Protein AF-A0A0Q5JD51-F1 (afdb_monomer_lite)

Radius of gyration: 13.31 Å; chains: 1; bounding box: 32×22×44 Å

Sequence (79 aa):
MRVETWHTFHPLDEQRFHLALAAAFEVVDLPAEALEFETAMLALTRKHHGDVMLHHIDAIEAYAQLAENISFYLHNTRA

Structure (mmCIF, N/CA/C/O backbone):
data_AF-A0A0Q5JD51-F1
#
_entry.id   AF-A0A0Q5JD51-F1
#
loop_
_atom_site.group_PDB
_atom_site.id
_atom_site.type_symbol
_atom_site.label_atom_id
_atom_site.label_alt_id
_atom_site.label_comp_id
_atom_site.label_asym_id
_atom_site.label_entity_id
_atom_site.label_seq_id
_atom_site.pdbx_PDB_ins_code
_atom_site.Cartn_x
_atom_site.Cartn_y
_atom_site.Cartn_z
_atom_site.occupancy
_atom_site.B_iso_or_equiv
_atom_site.auth_seq_id
_atom_site.auth_comp_id
_atom_site.auth_asym_id
_atom_site.auth_atom_id
_atom_site.pdbx_PDB_model_num
ATOM 1 N N . MET A 1 1 ? -5.195 -1.954 -26.973 1.00 34.25 1 MET A N 1
ATOM 2 C CA . MET A 1 1 ? -3.880 -1.376 -26.632 1.00 34.25 1 MET A CA 1
ATOM 3 C C . MET A 1 1 ? -3.891 -1.128 -25.131 1.00 34.25 1 MET A C 1
ATOM 5 O O . MET A 1 1 ? -4.670 -0.305 -24.671 1.00 34.25 1 MET A O 1
ATOM 9 N N . ARG A 1 2 ? -3.201 -1.975 -24.360 1.00 40.41 2 ARG A N 1
ATOM 10 C CA . ARG A 1 2 ? -3.212 -1.959 -22.889 1.00 40.41 2 ARG A CA 1
ATOM 11 C C . ARG A 1 2 ? -2.106 -0.990 -22.473 1.00 40.41 2 ARG A C 1
ATOM 13 O O . ARG A 1 2 ? -0.955 -1.244 -22.802 1.00 40.41 2 ARG A O 1
ATOM 20 N N . VAL A 1 3 ? -2.467 0.152 -21.897 1.00 40.91 3 VAL A N 1
ATOM 21 C CA . VAL A 1 3 ? -1.494 1.192 -21.543 1.00 40.91 3 VAL A CA 1
ATOM 22 C C . VAL A 1 3 ? -0.765 0.750 -20.278 1.00 40.91 3 VAL A C 1
ATOM 24 O O . VAL A 1 3 ? -1.373 0.606 -19.218 1.00 40.91 3 VAL A O 1
ATOM 27 N N . GLU A 1 4 ? 0.520 0.458 -20.453 1.00 54.06 4 GLU A N 1
ATOM 28 C CA . GLU A 1 4 ? 1.518 0.274 -19.405 1.00 54.06 4 GLU A CA 1
ATOM 29 C C . GLU A 1 4 ? 1.766 1.603 -18.672 1.00 54.06 4 GLU A C 1
ATOM 31 O O . GLU A 1 4 ? 1.555 2.666 -19.252 1.00 54.06 4 GLU A O 1
ATOM 36 N N . THR A 1 5 ? 2.293 1.520 -17.444 1.00 42.75 5 THR A N 1
ATOM 37 C CA . THR A 1 5 ? 2.877 2.594 -16.602 1.00 42.75 5 THR A CA 1
ATOM 38 C C . THR A 1 5 ? 1.932 3.304 -15.611 1.00 42.75 5 THR A C 1
ATOM 40 O O . THR A 1 5 ? 0.908 3.879 -15.975 1.00 42.75 5 THR A O 1
ATOM 43 N N . TRP A 1 6 ? 2.274 3.204 -14.314 1.00 57.88 6 TRP A N 1
ATOM 44 C CA . TRP A 1 6 ? 1.498 3.676 -13.145 1.00 57.88 6 TRP A CA 1
ATOM 45 C C . TRP A 1 6 ? 2.118 4.878 -12.431 1.00 57.88 6 TRP A C 1
ATOM 47 O O . TRP A 1 6 ? 1.700 5.237 -11.336 1.00 57.88 6 TRP A O 1
ATOM 57 N N . HIS A 1 7 ? 3.084 5.537 -13.061 1.00 51.94 7 HIS A N 1
ATOM 58 C CA . HIS A 1 7 ? 3.429 6.889 -12.669 1.00 51.94 7 HIS A CA 1
ATOM 59 C C . HIS A 1 7 ? 3.892 7.666 -13.895 1.00 51.94 7 HIS A C 1
ATOM 61 O O . HIS A 1 7 ? 5.031 7.552 -14.343 1.00 51.94 7 HIS A O 1
ATOM 67 N N . THR A 1 8 ? 2.957 8.399 -14.494 1.00 54.00 8 THR A N 1
ATOM 68 C CA . THR A 1 8 ? 3.200 9.236 -15.684 1.00 54.00 8 THR A CA 1
ATOM 69 C C . THR A 1 8 ? 2.857 10.703 -15.434 1.00 54.00 8 THR A C 1
ATOM 71 O O . THR A 1 8 ? 2.703 11.461 -16.387 1.00 54.00 8 THR A O 1
ATOM 74 N N . PHE A 1 9 ? 2.727 11.114 -14.163 1.00 52.78 9 PHE A N 1
ATOM 75 C CA . PHE A 1 9 ? 2.074 12.372 -13.767 1.00 52.78 9 PHE A CA 1
ATOM 76 C C . PHE A 1 9 ? 0.619 12.449 -14.261 1.00 52.78 9 PHE A C 1
ATOM 78 O O . PHE A 1 9 ? 0.077 13.533 -14.485 1.00 52.78 9 PHE A O 1
ATOM 85 N N . HIS A 1 10 ? -0.028 11.292 -14.449 1.00 55.91 10 HIS A N 1
ATOM 86 C CA . HIS A 1 10 ? -1.392 11.241 -14.944 1.00 55.91 10 HIS A CA 1
ATOM 87 C C . HIS A 1 10 ? -2.360 11.389 -13.766 1.00 55.91 10 HIS A C 1
ATOM 89 O O . HIS A 1 10 ? -2.234 10.666 -12.779 1.00 55.91 10 HIS A O 1
ATOM 95 N N . PRO A 1 11 ? -3.407 12.222 -13.871 1.00 56.62 11 PRO A N 1
ATOM 96 C CA . PRO A 1 11 ? -4.389 12.432 -12.798 1.00 56.62 11 PRO A CA 1
ATOM 97 C C . PRO A 1 11 ? -5.206 11.182 -12.404 1.00 56.62 11 PRO A C 1
ATOM 99 O O . PRO A 1 11 ? -6.068 11.257 -11.542 1.00 56.62 11 PRO A O 1
ATOM 102 N N . LEU A 1 12 ? -4.957 10.026 -13.032 1.00 64.38 12 LEU A N 1
ATOM 103 C CA . LEU A 1 12 ? -5.600 8.747 -12.701 1.00 64.38 12 LEU A CA 1
ATOM 104 C C . LEU A 1 12 ? -4.662 7.798 -11.944 1.00 64.38 12 LEU A C 1
ATOM 106 O O . LEU A 1 12 ? -5.100 6.721 -11.535 1.00 64.38 12 LEU A O 1
ATOM 110 N N . ASP A 1 13 ? -3.394 8.172 -11.765 1.00 60.75 13 ASP A N 1
ATOM 111 C CA . ASP A 1 13 ? -2.428 7.385 -10.997 1.00 60.75 13 ASP A CA 1
ATOM 112 C C . ASP A 1 13 ? -2.871 7.309 -9.526 1.00 60.75 13 ASP A C 1
ATOM 114 O O . ASP A 1 13 ? -2.879 6.228 -8.948 1.00 60.75 13 ASP A O 1
ATOM 118 N N . GLU A 1 14 ? -3.400 8.407 -8.977 1.00 59.69 14 GLU A N 1
ATOM 119 C CA . GLU A 1 14 ? -3.981 8.471 -7.628 1.00 59.69 14 GLU A CA 1
ATOM 120 C C . GLU A 1 14 ? -5.171 7.506 -7.458 1.00 59.69 14 GLU A C 1
ATOM 122 O O . GLU A 1 14 ? -5.229 6.737 -6.501 1.00 59.69 14 GLU A O 1
ATOM 127 N N . GLN A 1 15 ? -6.087 7.446 -8.432 1.00 64.69 15 GLN A N 1
ATOM 128 C CA . GLN A 1 15 ? -7.230 6.524 -8.388 1.00 64.69 15 GLN A CA 1
ATOM 129 C C . GLN A 1 15 ? -6.795 5.053 -8.458 1.00 64.69 15 GLN A C 1
ATOM 131 O O . GLN A 1 15 ? -7.308 4.211 -7.718 1.00 64.69 15 GLN A O 1
ATOM 136 N N . ARG A 1 16 ? -5.859 4.725 -9.354 1.00 64.56 16 ARG A N 1
ATOM 137 C CA . ARG A 1 16 ? -5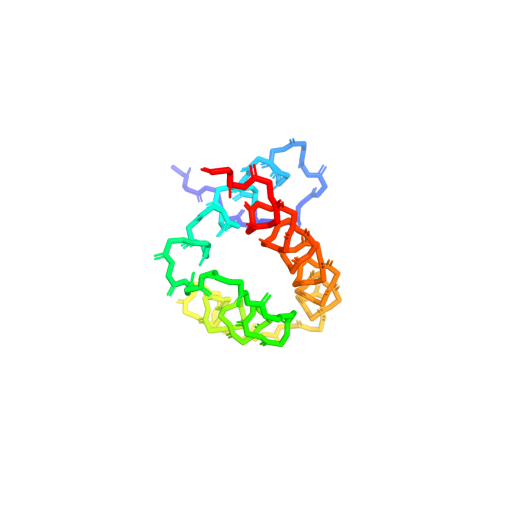.307 3.364 -9.467 1.00 64.56 16 ARG A CA 1
ATOM 138 C C . ARG A 1 16 ? -4.583 2.963 -8.187 1.00 64.56 16 ARG A C 1
ATOM 140 O O . ARG A 1 16 ? -4.680 1.812 -7.769 1.00 64.56 16 ARG A O 1
ATOM 147 N N . PHE A 1 17 ? -3.923 3.922 -7.549 1.00 63.47 17 PHE A N 1
ATOM 148 C CA . PHE A 1 17 ? -3.227 3.719 -6.294 1.00 63.47 17 PHE A CA 1
ATOM 149 C C . PHE A 1 17 ? -4.190 3.481 -5.122 1.00 63.47 17 PHE A C 1
ATOM 151 O O . PHE A 1 17 ? -3.993 2.539 -4.360 1.00 63.47 17 PHE A O 1
ATOM 158 N N . HIS A 1 18 ? -5.294 4.229 -5.026 1.00 62.78 18 HIS A N 1
ATOM 159 C CA . HIS A 1 18 ? -6.341 3.958 -4.034 1.00 62.78 18 HIS A CA 1
ATOM 160 C C . HIS A 1 18 ? -6.952 2.558 -4.178 1.00 62.78 18 HIS A C 1
ATOM 162 O O . HIS A 1 18 ? -7.262 1.925 -3.171 1.00 62.78 18 HIS A O 1
ATOM 168 N N . LEU A 1 19 ? -7.087 2.047 -5.406 1.00 65.50 19 LEU A N 1
ATOM 169 C CA . LEU A 1 19 ? -7.526 0.668 -5.638 1.00 65.50 19 LEU A CA 1
ATOM 170 C C . LEU A 1 19 ? -6.484 -0.356 -5.166 1.00 65.50 19 LEU A C 1
ATOM 172 O O . LEU A 1 19 ? -6.855 -1.359 -4.561 1.00 65.50 19 LEU A O 1
ATOM 176 N N . ALA A 1 20 ? -5.194 -0.103 -5.407 1.00 62.34 20 ALA A N 1
ATOM 177 C CA . ALA A 1 20 ? -4.113 -0.959 -4.915 1.00 62.34 20 ALA A CA 1
ATOM 178 C C . ALA A 1 20 ? -4.032 -0.952 -3.379 1.00 62.34 20 ALA A C 1
ATOM 180 O O . ALA A 1 20 ? -3.853 -2.003 -2.768 1.00 62.34 20 ALA A O 1
ATOM 181 N N . LEU A 1 21 ? -4.232 0.211 -2.757 1.00 64.31 21 LEU A N 1
ATOM 182 C CA . LEU A 1 21 ? -4.280 0.372 -1.307 1.00 64.31 21 LEU A CA 1
ATOM 183 C C . LEU A 1 21 ? -5.491 -0.347 -0.693 1.00 64.31 21 LEU A C 1
ATOM 185 O O . LEU A 1 21 ? -5.345 -1.058 0.29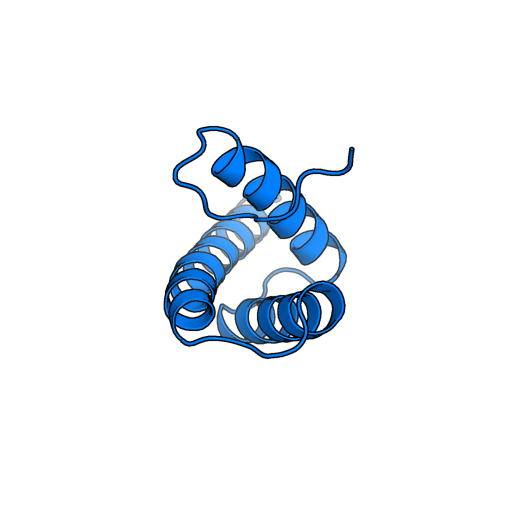6 1.00 64.31 21 LEU A O 1
ATOM 189 N N . ALA A 1 22 ? -6.674 -0.216 -1.300 1.00 65.75 22 ALA A N 1
ATOM 190 C CA . ALA A 1 22 ? -7.866 -0.951 -0.880 1.00 65.75 22 ALA A CA 1
ATOM 191 C C . ALA A 1 22 ? -7.652 -2.471 -0.963 1.00 65.75 22 ALA A C 1
ATOM 193 O O . ALA A 1 22 ? -7.969 -3.183 -0.016 1.00 65.75 22 ALA A O 1
ATOM 194 N N . ALA A 1 23 ? -7.039 -2.958 -2.045 1.00 66.00 23 ALA A N 1
ATOM 195 C CA . ALA A 1 23 ? -6.686 -4.369 -2.182 1.00 66.00 23 ALA A CA 1
ATOM 196 C C . ALA A 1 23 ? -5.637 -4.821 -1.148 1.00 66.00 23 ALA A C 1
ATOM 198 O O . ALA A 1 23 ? -5.687 -5.957 -0.687 1.00 66.00 23 ALA A O 1
ATOM 199 N N . ALA A 1 24 ? -4.701 -3.952 -0.751 1.00 63.25 24 ALA A N 1
ATOM 200 C CA . ALA A 1 24 ? -3.742 -4.260 0.311 1.00 63.25 24 ALA A CA 1
ATOM 201 C C . ALA A 1 24 ? -4.433 -4.396 1.679 1.00 63.25 24 ALA A C 1
ATOM 203 O O . ALA A 1 24 ? -4.141 -5.338 2.410 1.00 63.25 24 ALA A O 1
ATOM 204 N N . PHE A 1 25 ? -5.401 -3.529 1.992 1.00 66.31 25 PHE A N 1
ATOM 205 C CA . PHE A 1 25 ? -6.215 -3.650 3.207 1.00 66.31 25 PHE A CA 1
ATOM 206 C C . PHE A 1 25 ? -7.070 -4.925 3.261 1.00 66.31 25 PHE A C 1
ATOM 208 O O . PHE A 1 25 ? -7.424 -5.359 4.350 1.00 66.31 25 PHE A O 1
ATOM 215 N N . GLU A 1 26 ? -7.413 -5.536 2.123 1.00 68.00 26 GLU A N 1
ATOM 216 C CA . GLU A 1 26 ? -8.106 -6.836 2.104 1.00 68.00 26 GLU A CA 1
ATOM 217 C C . GLU A 1 26 ? -7.176 -8.016 2.425 1.00 68.00 26 GLU A C 1
ATOM 219 O O . GLU A 1 26 ? -7.645 -9.080 2.826 1.00 68.00 26 GLU A O 1
ATOM 224 N N . VAL A 1 27 ? -5.866 -7.850 2.221 1.00 64.00 27 VAL A N 1
ATOM 225 C CA . VAL A 1 27 ? -4.857 -8.904 2.412 1.00 64.00 27 VAL A CA 1
ATOM 226 C C . VAL A 1 27 ? -4.200 -8.820 3.792 1.00 64.00 27 VAL A C 1
ATOM 228 O O . VAL A 1 27 ? -3.719 -9.834 4.297 1.00 64.00 27 VAL A O 1
ATOM 231 N N . VAL A 1 28 ? -4.171 -7.631 4.394 1.00 66.62 28 VAL A N 1
ATOM 232 C CA . VAL A 1 28 ? -3.495 -7.354 5.664 1.00 66.62 28 VAL A CA 1
ATOM 233 C C . VAL A 1 28 ? -4.526 -7.216 6.790 1.00 66.62 28 VAL A C 1
ATOM 235 O O . VAL A 1 28 ? -5.458 -6.419 6.681 1.00 66.62 28 VAL A O 1
ATOM 238 N N . ASP A 1 29 ? -4.360 -7.975 7.879 1.00 70.88 29 ASP A N 1
ATOM 239 C CA . ASP A 1 29 ? -5.215 -7.859 9.068 1.00 70.88 29 ASP A CA 1
ATOM 240 C C . ASP A 1 29 ? -4.997 -6.502 9.754 1.00 70.88 29 ASP A C 1
ATOM 242 O O . ASP A 1 29 ? -3.865 -6.071 9.956 1.00 70.88 29 ASP A O 1
ATOM 246 N N . LEU A 1 30 ? -6.086 -5.815 10.112 1.00 72.69 30 LEU A N 1
ATOM 247 C CA . LEU A 1 30 ? -6.018 -4.493 10.741 1.00 72.69 30 LEU A CA 1
ATOM 248 C C . LEU A 1 30 ? -6.089 -4.582 12.280 1.00 72.69 30 LEU A C 1
ATOM 250 O O . LEU A 1 30 ? -6.939 -5.308 12.803 1.00 72.69 30 LEU A O 1
ATOM 254 N N . PRO A 1 31 ? -5.315 -3.761 13.017 1.00 75.44 31 PRO A N 1
ATOM 255 C CA . PRO A 1 31 ? -4.409 -2.743 12.500 1.00 75.44 31 PRO A CA 1
ATOM 256 C C . PRO A 1 31 ? -3.044 -3.334 12.124 1.00 75.44 31 PRO A C 1
ATOM 258 O O . PRO A 1 31 ? -2.526 -4.184 12.838 1.00 75.44 31 PRO A O 1
ATOM 261 N N . ALA A 1 32 ? -2.465 -2.822 11.042 1.00 77.88 32 ALA A N 1
ATOM 262 C CA . ALA A 1 32 ? -1.122 -3.162 10.589 1.00 77.88 32 ALA A CA 1
ATOM 263 C C . ALA A 1 32 ? -0.188 -1.951 10.563 1.00 77.88 32 ALA A C 1
ATOM 265 O O . ALA A 1 32 ? -0.636 -0.812 10.357 1.00 77.88 32 ALA A O 1
ATOM 266 N N . GLU A 1 33 ? 1.097 -2.231 10.761 1.00 80.69 33 GLU A N 1
ATOM 267 C CA . GLU A 1 33 ? 2.192 -1.260 10.774 1.00 80.69 33 GLU A CA 1
ATOM 268 C C . GLU A 1 33 ? 2.684 -0.940 9.355 1.00 80.69 33 GLU A C 1
ATOM 270 O O . GLU A 1 33 ? 2.518 -1.727 8.415 1.00 80.69 33 GLU A O 1
ATOM 275 N N . ALA A 1 34 ? 3.346 0.209 9.189 1.00 77.38 34 ALA A N 1
ATOM 276 C CA . ALA A 1 34 ? 3.870 0.641 7.890 1.00 77.38 34 ALA A CA 1
ATOM 277 C C . ALA A 1 34 ? 4.768 -0.429 7.240 1.00 77.38 34 ALA A C 1
ATOM 279 O O . ALA A 1 34 ? 4.649 -0.692 6.046 1.00 77.38 34 ALA A O 1
ATOM 280 N N . LEU A 1 35 ? 5.592 -1.126 8.026 1.00 82.69 35 LEU A N 1
ATOM 281 C CA . LEU A 1 35 ? 6.475 -2.187 7.533 1.00 82.69 35 LEU A CA 1
ATOM 282 C C . LEU A 1 35 ? 5.714 -3.356 6.876 1.00 82.69 35 LEU A C 1
ATOM 284 O O . LEU A 1 35 ? 6.185 -3.949 5.899 1.00 82.69 35 LEU A O 1
ATOM 288 N N . GLU A 1 36 ? 4.532 -3.698 7.391 1.00 82.38 36 GLU A N 1
ATOM 289 C CA . GLU A 1 36 ? 3.698 -4.774 6.844 1.00 82.38 36 GLU A CA 1
ATOM 290 C C . GLU A 1 36 ? 3.117 -4.367 5.483 1.00 82.38 36 GLU A C 1
ATOM 292 O O . GLU A 1 36 ? 3.160 -5.146 4.522 1.00 82.38 36 GLU A O 1
ATOM 297 N N . PHE A 1 37 ? 2.671 -3.113 5.360 1.00 80.56 37 PHE A N 1
ATOM 298 C CA . PHE A 1 37 ? 2.238 -2.541 4.084 1.00 80.56 37 PHE A CA 1
ATOM 299 C C . PHE A 1 37 ? 3.386 -2.418 3.083 1.00 80.56 37 PHE A C 1
ATOM 301 O O . PHE A 1 37 ? 3.219 -2.797 1.924 1.00 80.56 37 PHE A O 1
ATOM 308 N N . GLU A 1 38 ? 4.555 -1.951 3.518 1.00 85.56 38 GLU A N 1
ATOM 309 C CA . GLU A 1 38 ? 5.756 -1.835 2.688 1.00 85.56 38 GLU A CA 1
ATOM 310 C C . GLU A 1 38 ? 6.133 -3.196 2.086 1.00 85.56 38 GLU A C 1
ATOM 312 O O . GLU A 1 38 ? 6.307 -3.339 0.872 1.00 85.56 38 GLU A O 1
ATOM 317 N N . THR A 1 39 ? 6.154 -4.233 2.928 1.00 85.88 39 THR A N 1
ATOM 318 C CA . THR A 1 39 ? 6.451 -5.612 2.525 1.00 85.88 39 THR A CA 1
ATOM 319 C C . THR A 1 39 ? 5.450 -6.121 1.485 1.00 85.88 39 THR A C 1
ATOM 321 O O . THR A 1 39 ? 5.848 -6.692 0.459 1.00 85.88 39 THR A O 1
ATOM 324 N N . ALA A 1 40 ? 4.153 -5.890 1.706 1.00 84.19 40 ALA A N 1
ATOM 325 C CA . ALA A 1 40 ? 3.104 -6.280 0.769 1.00 84.19 40 ALA A CA 1
ATOM 326 C C . ALA A 1 40 ? 3.221 -5.528 -0.570 1.00 84.19 40 ALA A C 1
ATOM 328 O O . ALA A 1 40 ? 3.162 -6.143 -1.641 1.00 84.19 40 ALA A O 1
ATOM 329 N N . MET A 1 41 ? 3.450 -4.214 -0.528 1.00 83.12 41 MET A N 1
ATOM 330 C CA . MET A 1 41 ? 3.609 -3.371 -1.716 1.00 83.12 41 MET A CA 1
ATOM 331 C C . MET A 1 41 ? 4.859 -3.747 -2.522 1.00 83.12 41 MET A C 1
ATOM 333 O O . MET A 1 41 ? 4.793 -3.815 -3.753 1.00 83.12 41 MET A O 1
ATOM 337 N N . LEU A 1 42 ? 5.974 -4.083 -1.868 1.00 85.00 42 LEU A N 1
ATOM 338 C CA . LEU A 1 42 ? 7.178 -4.603 -2.526 1.00 85.00 42 LEU A CA 1
ATOM 339 C C . LEU A 1 42 ? 6.917 -5.943 -3.225 1.00 85.00 42 LEU A C 1
ATOM 341 O O . LEU A 1 42 ? 7.367 -6.146 -4.358 1.00 85.00 42 LEU A O 1
ATOM 345 N N . ALA A 1 43 ? 6.194 -6.861 -2.579 1.00 83.44 43 ALA A N 1
ATOM 346 C CA . ALA A 1 43 ? 5.845 -8.154 -3.168 1.00 83.44 43 ALA A CA 1
ATOM 347 C C . ALA A 1 43 ? 4.935 -7.993 -4.399 1.00 83.44 43 ALA A C 1
ATOM 349 O O . ALA A 1 43 ? 5.166 -8.628 -5.434 1.00 83.44 43 ALA A O 1
ATOM 350 N N . LEU A 1 44 ? 3.938 -7.107 -4.316 1.00 80.31 44 LEU A N 1
ATOM 351 C CA . LEU A 1 44 ? 3.046 -6.776 -5.429 1.00 80.31 44 LEU A CA 1
ATOM 352 C C . LEU A 1 44 ? 3.803 -6.106 -6.579 1.00 80.31 44 LEU A C 1
ATOM 354 O O . LEU A 1 44 ? 3.644 -6.508 -7.732 1.00 80.31 44 LEU A O 1
ATOM 358 N N . THR A 1 45 ? 4.676 -5.148 -6.270 1.00 80.50 45 THR A N 1
ATOM 359 C CA . THR A 1 45 ? 5.495 -4.456 -7.272 1.00 80.50 45 THR A CA 1
ATOM 360 C C . THR A 1 45 ? 6.367 -5.452 -8.030 1.00 80.50 45 THR A C 1
ATOM 362 O O . THR A 1 45 ? 6.345 -5.463 -9.260 1.00 80.50 45 THR A O 1
ATOM 365 N N . ARG A 1 46 ? 7.037 -6.377 -7.325 1.00 82.38 46 ARG A N 1
ATOM 366 C CA . ARG A 1 46 ? 7.817 -7.445 -7.975 1.00 82.38 46 ARG A CA 1
ATOM 367 C C . ARG A 1 46 ? 6.970 -8.340 -8.868 1.00 82.38 46 ARG A C 1
ATOM 369 O O . ARG A 1 46 ? 7.353 -8.644 -9.995 1.00 82.38 46 ARG A O 1
ATOM 376 N N . LYS A 1 47 ? 5.802 -8.752 -8.376 1.00 79.69 47 LYS A N 1
ATOM 377 C CA . LYS A 1 47 ? 4.884 -9.631 -9.108 1.00 79.69 47 LYS A CA 1
ATOM 378 C C . LYS A 1 47 ? 4.385 -9.002 -10.412 1.00 79.69 47 LYS A C 1
ATOM 380 O O . LYS A 1 47 ? 4.198 -9.721 -11.391 1.00 79.69 47 LYS A O 1
ATOM 385 N N . HIS A 1 48 ? 4.135 -7.695 -10.417 1.00 76.25 48 HIS A N 1
ATOM 386 C CA . HIS A 1 48 ? 3.523 -7.001 -11.553 1.00 76.25 48 HIS A CA 1
ATOM 387 C C . HIS A 1 48 ? 4.528 -6.327 -12.493 1.00 76.25 48 HIS A C 1
ATOM 389 O O . HIS A 1 48 ? 4.228 -6.192 -13.679 1.00 76.25 48 HIS A O 1
ATOM 395 N N . HIS A 1 49 ? 5.701 -5.933 -11.992 1.00 71.81 49 HIS A N 1
ATOM 396 C CA . HIS A 1 49 ? 6.658 -5.097 -12.725 1.00 71.81 49 HIS A CA 1
ATOM 397 C C . HIS A 1 49 ? 8.076 -5.686 -12.813 1.00 71.81 49 HIS A C 1
ATOM 399 O O . HIS A 1 49 ? 8.916 -5.121 -13.509 1.00 71.81 49 HIS A O 1
ATOM 405 N N . GLY A 1 50 ? 8.348 -6.830 -12.176 1.00 80.19 50 GLY A N 1
ATOM 406 C CA . GLY A 1 50 ? 9.676 -7.444 -12.175 1.00 80.19 50 GLY A CA 1
ATOM 407 C C . GLY A 1 50 ? 10.603 -6.791 -11.152 1.00 80.19 50 GLY A C 1
ATOM 408 O O . GLY A 1 50 ? 10.383 -6.922 -9.949 1.00 80.19 50 GLY A O 1
ATOM 409 N N . ASP A 1 51 ? 11.656 -6.115 -11.605 1.00 80.69 51 ASP A N 1
ATOM 410 C CA . ASP A 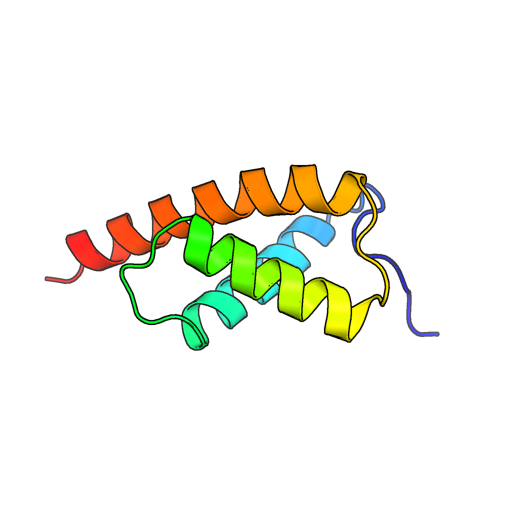1 51 ? 12.645 -5.529 -10.697 1.00 80.69 51 ASP A CA 1
ATOM 411 C C . ASP A 1 51 ? 12.150 -4.229 -10.046 1.00 80.69 51 ASP A C 1
ATOM 413 O O . ASP A 1 51 ? 11.602 -3.331 -10.690 1.00 80.69 51 ASP A O 1
ATOM 417 N N . VAL A 1 52 ? 12.388 -4.109 -8.737 1.00 77.12 52 VAL A N 1
ATOM 418 C CA . VAL A 1 52 ? 12.064 -2.905 -7.962 1.00 77.12 52 VAL A CA 1
ATOM 419 C C . VAL A 1 52 ? 13.133 -1.846 -8.216 1.00 77.12 52 VAL A C 1
ATOM 421 O O . VAL A 1 52 ? 14.244 -1.917 -7.697 1.00 77.12 52 VAL A O 1
ATOM 424 N N . MET A 1 53 ? 12.789 -0.847 -9.024 1.00 82.12 53 MET A N 1
ATOM 425 C CA . MET A 1 53 ? 13.613 0.352 -9.231 1.00 82.12 53 MET A CA 1
ATOM 426 C C . MET A 1 53 ? 13.553 1.325 -8.045 1.00 82.12 53 MET A C 1
ATOM 428 O O . MET A 1 53 ? 12.551 1.373 -7.338 1.00 82.12 53 MET A O 1
ATOM 432 N N . LEU A 1 54 ? 14.586 2.164 -7.897 1.00 76.19 54 LEU A N 1
ATOM 433 C CA . LEU A 1 54 ? 14.741 3.114 -6.784 1.00 76.19 54 LEU A CA 1
ATOM 434 C C . LEU A 1 54 ? 13.520 4.030 -6.576 1.00 76.19 54 LEU A C 1
ATOM 436 O O . LEU A 1 54 ? 13.075 4.213 -5.455 1.00 76.19 54 LEU A O 1
ATOM 440 N N . HIS A 1 55 ? 12.929 4.539 -7.660 1.00 73.94 55 HIS A N 1
ATOM 441 C CA . HIS A 1 55 ? 11.755 5.417 -7.590 1.00 73.94 55 HIS A CA 1
ATOM 442 C C . HIS A 1 55 ? 10.489 4.716 -7.071 1.00 73.94 55 HIS A C 1
ATOM 444 O O . HIS A 1 55 ? 9.544 5.387 -6.669 1.00 73.94 55 HIS A O 1
ATOM 450 N N . HIS A 1 56 ? 10.442 3.379 -7.081 1.00 74.06 56 HIS A N 1
ATOM 451 C CA . HIS A 1 56 ? 9.361 2.648 -6.426 1.00 74.06 56 HIS A CA 1
ATOM 452 C C . HIS A 1 56 ? 9.519 2.670 -4.907 1.00 74.06 56 HIS A C 1
ATOM 454 O O . HIS A 1 56 ? 8.511 2.652 -4.219 1.00 74.06 56 HIS A O 1
ATOM 460 N N . ILE A 1 57 ? 10.750 2.718 -4.387 1.00 81.31 57 ILE A N 1
ATOM 461 C CA . ILE A 1 57 ? 11.016 2.665 -2.945 1.00 81.31 57 ILE A CA 1
ATOM 462 C C . ILE A 1 57 ? 10.477 3.929 -2.271 1.00 81.31 57 ILE A C 1
ATOM 464 O O . ILE A 1 57 ? 9.648 3.810 -1.377 1.00 81.31 57 ILE A O 1
ATOM 468 N N . ASP A 1 58 ? 10.826 5.115 -2.784 1.00 81.88 58 ASP A N 1
ATOM 469 C CA . ASP A 1 58 ? 10.344 6.396 -2.236 1.00 81.88 58 ASP A CA 1
ATOM 470 C C . ASP A 1 58 ? 8.805 6.466 -2.197 1.00 81.88 58 ASP A C 1
ATOM 472 O O . ASP A 1 58 ? 8.204 6.951 -1.237 1.00 81.88 58 ASP A O 1
ATOM 476 N N . ALA A 1 59 ? 8.150 5.954 -3.245 1.00 79.88 59 ALA A N 1
ATOM 477 C CA . ALA A 1 59 ? 6.696 5.889 -3.307 1.00 79.88 59 ALA A CA 1
ATOM 478 C C . ALA A 1 59 ? 6.137 4.877 -2.294 1.00 79.88 59 ALA A C 1
ATOM 480 O O . ALA A 1 59 ? 5.212 5.195 -1.549 1.00 79.88 59 ALA A O 1
ATOM 481 N N . ILE A 1 60 ? 6.699 3.667 -2.248 1.00 83.38 60 ILE A N 1
ATOM 482 C CA . ILE A 1 60 ? 6.259 2.600 -1.345 1.00 83.38 60 ILE A CA 1
ATOM 483 C C . ILE A 1 60 ? 6.369 3.044 0.119 1.00 83.38 60 ILE A C 1
ATOM 485 O O . ILE A 1 60 ? 5.405 2.860 0.857 1.00 83.38 60 ILE A O 1
ATOM 489 N N . GLU A 1 61 ? 7.470 3.678 0.525 1.00 85.62 61 GLU A N 1
ATOM 490 C CA . GLU A 1 61 ? 7.659 4.174 1.896 1.00 85.62 61 GLU A CA 1
ATOM 491 C C . GLU A 1 61 ? 6.600 5.220 2.276 1.00 85.62 61 GLU A C 1
ATOM 493 O O . GLU A 1 61 ? 5.900 5.076 3.285 1.00 85.62 61 GLU A O 1
ATOM 498 N N . ALA A 1 62 ? 6.421 6.253 1.443 1.00 82.06 62 ALA A N 1
ATOM 499 C CA . ALA A 1 62 ? 5.447 7.315 1.702 1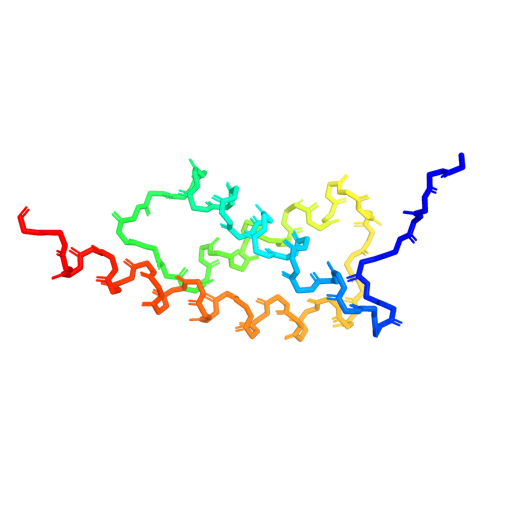.00 82.06 62 ALA A CA 1
ATOM 500 C C . ALA A 1 62 ? 4.015 6.767 1.823 1.00 82.06 62 ALA A C 1
ATOM 502 O O . ALA A 1 62 ? 3.226 7.215 2.662 1.00 82.06 62 ALA A O 1
ATOM 503 N N . TYR A 1 63 ? 3.674 5.777 1.000 1.00 78.38 63 TYR A N 1
ATOM 504 C CA . TYR A 1 63 ? 2.340 5.200 0.996 1.00 78.38 63 TYR A CA 1
ATOM 505 C C . TYR A 1 63 ? 2.112 4.135 2.065 1.00 78.38 63 TYR A C 1
ATOM 507 O O . TYR A 1 63 ? 0.993 4.038 2.571 1.00 78.38 63 TYR A O 1
ATOM 515 N N . ALA A 1 64 ? 3.135 3.379 2.449 1.00 83.94 64 ALA A N 1
ATOM 516 C CA . ALA A 1 64 ? 3.074 2.469 3.585 1.00 83.94 64 ALA A CA 1
ATOM 517 C C . ALA A 1 64 ? 2.735 3.232 4.875 1.00 83.94 64 ALA A C 1
ATOM 519 O O . ALA A 1 64 ? 1.840 2.834 5.623 1.00 83.94 64 ALA A O 1
ATOM 520 N N . GLN A 1 65 ? 3.354 4.399 5.069 1.00 84.50 65 GLN A N 1
ATOM 521 C CA . GLN A 1 65 ? 3.059 5.279 6.198 1.00 84.50 65 GLN A CA 1
ATOM 522 C C . GLN A 1 65 ? 1.619 5.822 6.171 1.00 84.50 65 GLN A C 1
ATOM 524 O O . GLN A 1 65 ? 0.964 5.940 7.210 1.00 84.50 65 GLN A O 1
ATOM 529 N N . LEU A 1 66 ? 1.098 6.156 4.986 1.00 83.50 66 LEU A N 1
ATOM 530 C CA . L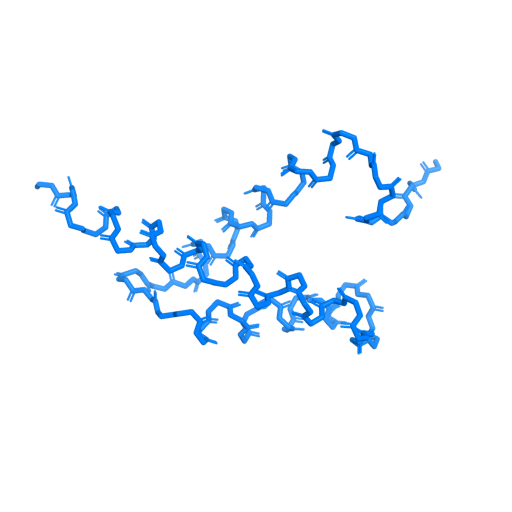EU A 1 66 ? -0.298 6.576 4.831 1.00 83.50 66 LEU A CA 1
ATOM 531 C C . LEU A 1 66 ? -1.273 5.429 5.142 1.00 83.50 66 LEU A C 1
ATOM 533 O O . LEU A 1 66 ? -2.292 5.651 5.799 1.00 83.50 66 LEU A O 1
ATOM 537 N N . ALA A 1 67 ? -0.958 4.216 4.684 1.00 79.06 67 ALA A N 1
ATOM 538 C CA . ALA A 1 67 ? -1.757 3.019 4.917 1.00 79.06 67 ALA A CA 1
ATOM 539 C C . ALA A 1 67 ? -1.873 2.699 6.413 1.00 79.06 67 ALA A C 1
ATOM 541 O O . ALA A 1 67 ? -2.978 2.477 6.907 1.00 79.06 67 ALA A O 1
ATOM 542 N N . GLU A 1 68 ? -0.757 2.771 7.141 1.00 83.94 68 GLU A N 1
ATOM 543 C CA . GLU A 1 68 ? -0.712 2.625 8.597 1.00 83.94 68 GLU A CA 1
ATOM 544 C C . GLU A 1 68 ? -1.640 3.633 9.292 1.00 83.94 68 GLU A C 1
ATOM 546 O O . GLU A 1 68 ? -2.519 3.249 10.065 1.00 83.94 68 GLU A O 1
ATOM 551 N N . ASN A 1 69 ? -1.518 4.923 8.962 1.00 80.38 69 ASN A N 1
ATOM 552 C CA . ASN A 1 69 ? -2.349 5.971 9.562 1.00 80.38 69 ASN A CA 1
ATOM 553 C C . ASN A 1 69 ? -3.853 5.702 9.372 1.00 80.38 69 ASN A C 1
ATOM 555 O O . ASN A 1 69 ? -4.649 5.882 10.298 1.00 80.38 69 ASN A O 1
ATOM 559 N N . ILE A 1 70 ? -4.250 5.249 8.179 1.00 79.50 70 ILE A N 1
ATOM 560 C CA . ILE A 1 70 ? -5.642 4.902 7.862 1.00 79.50 70 ILE A CA 1
ATOM 561 C C . ILE A 1 70 ? -6.077 3.634 8.611 1.00 79.50 70 ILE A C 1
ATOM 563 O O . ILE A 1 70 ? -7.167 3.613 9.183 1.00 79.50 70 ILE A O 1
ATOM 567 N N . SER A 1 71 ? -5.231 2.602 8.636 1.00 78.19 71 SER A N 1
ATOM 568 C CA . SER A 1 71 ? -5.435 1.347 9.374 1.00 78.19 71 SER A CA 1
ATOM 569 C C . SER A 1 71 ? -5.760 1.616 10.846 1.00 78.19 71 SER A C 1
ATOM 571 O O . SER A 1 71 ? -6.814 1.203 11.344 1.00 78.19 71 SER A O 1
ATOM 573 N N . PHE A 1 72 ? -4.914 2.399 11.520 1.00 77.19 72 PHE A N 1
ATOM 574 C CA . PHE A 1 72 ? -5.109 2.761 12.921 1.00 77.19 72 PHE A CA 1
ATOM 575 C C . PHE A 1 72 ? -6.341 3.641 13.133 1.00 77.19 72 PHE A C 1
ATOM 577 O O . PHE A 1 72 ? -7.076 3.436 14.100 1.00 77.19 72 PHE A O 1
ATOM 584 N N . TYR A 1 73 ? -6.616 4.591 12.234 1.00 72.62 73 TYR A N 1
ATOM 585 C CA . TYR A 1 73 ? -7.838 5.394 12.307 1.00 72.62 73 TYR A CA 1
ATOM 586 C C . TYR A 1 73 ? -9.099 4.520 12.233 1.00 72.62 73 TYR A C 1
ATOM 588 O O . TYR A 1 73 ? -9.993 4.661 13.068 1.00 72.62 73 TYR A O 1
ATOM 596 N N . LEU A 1 74 ? -9.170 3.589 11.277 1.00 71.44 74 LEU A N 1
ATOM 597 C CA . LEU A 1 74 ? -10.313 2.685 11.118 1.00 71.44 74 LEU A CA 1
ATOM 598 C C . LEU A 1 74 ? -10.467 1.733 12.307 1.00 71.44 74 LEU A C 1
ATOM 600 O O . LEU A 1 74 ? -11.590 1.506 12.754 1.00 71.44 74 LEU A O 1
ATOM 604 N N . HIS A 1 75 ? -9.363 1.200 12.840 1.00 76.94 75 HIS A N 1
ATOM 605 C CA . HIS A 1 75 ? -9.393 0.374 14.047 1.00 76.94 75 HIS A CA 1
ATOM 606 C C . HIS A 1 75 ? -9.956 1.153 15.245 1.00 76.94 75 HIS A C 1
ATOM 608 O O . HIS A 1 75 ? -10.881 0.687 15.903 1.00 76.94 75 HIS A O 1
ATOM 614 N N . ASN A 1 76 ? -9.463 2.373 15.473 1.00 72.25 76 ASN A N 1
ATOM 615 C CA . ASN A 1 76 ? -9.844 3.196 16.624 1.00 72.25 76 ASN A CA 1
ATOM 616 C C . ASN A 1 76 ? -11.248 3.818 16.521 1.00 72.25 76 ASN A C 1
ATOM 618 O O . ASN A 1 76 ? -11.773 4.302 17.523 1.00 72.25 76 ASN A O 1
ATOM 622 N N . THR A 1 77 ? -11.851 3.854 15.329 1.00 70.56 77 THR A N 1
ATOM 623 C CA . THR A 1 77 ? -13.182 4.450 15.093 1.00 70.56 77 THR A CA 1
ATOM 624 C C . THR A 1 77 ? -14.295 3.426 14.877 1.00 70.56 77 THR A C 1
ATOM 626 O O . THR A 1 77 ? -15.466 3.808 14.808 1.00 70.56 77 THR A O 1
ATOM 629 N N . ARG A 1 78 ? -13.971 2.128 14.811 1.00 64.19 78 ARG A N 1
ATOM 630 C CA . ARG A 1 78 ? -14.963 1.046 14.869 1.00 64.19 78 ARG A CA 1
ATOM 631 C C . ARG A 1 78 ? -15.475 0.910 16.310 1.00 64.19 78 ARG A C 1
ATOM 633 O O . ARG A 1 78 ? -14.796 0.342 17.157 1.00 64.19 78 ARG A O 1
ATOM 640 N N . ALA A 1 79 ? -16.646 1.498 16.560 1.00 48.00 79 ALA A N 1
ATOM 641 C CA . ALA A 1 79 ? -17.429 1.363 17.792 1.00 48.00 79 ALA A CA 1
ATOM 642 C C . ALA A 1 79 ? -18.093 -0.016 17.921 1.00 48.00 79 ALA A C 1
ATOM 644 O O . ALA A 1 79 ? -18.452 -0.596 16.869 1.00 48.00 79 ALA A O 1
#

Foldseek 3Di:
DDDDDLDPVDPCSVVVVVVVLVVLPVVDDFPDALVSQLVVQVVVCCVPPNDDDPVSNVVSSVVSRVSNVVRVVVVVPPD

pLDDT: mean 71.34, std 12.13, range [34.25, 85.88]

Secondary structure (DSSP, 8-state):
-----S-SS-TTHHHHHHHHHHHHHHHSPSS--HHHHHHHHHHHHHHHHSS--HHHHHHHHHHHHHHHHHHHHHHHH--

=== Feature glossary ===
Annotated list of the representations used here:

Nearest PDB structures. The Foldseek neighbor list gives the closest experimentally determined structures in the PDB, ranked by structural alignment. TM-score near 1 means near-identical fold; near 0.3 means only rough topology match. This is how one finds what a novel AlphaFold prediction most resembles in the solved-structure universe.

Foldseek 3Di. Foldseek's 3Di representation compresses backbone geometry into a per-residue letter drawn from a learned twenty-state alphabet. It captures the tertiary interaction pattern around each residue — which residues are packed against it in space, regardless of where they are in sequence.

Radius of gyration, Cα contacts, bounding box. Radius of gyration (Rg) is the root-mean-square distance of Cα atoms from their centroid — a single number for overall size and compactness. A globular domain of N residues has Rg ≈ 2.2·N^0.38 Å; an extended or disordered chain has a much larger Rg. The Cα contact count is the number of residue pairs whose Cα atoms are within 8 Å and are more than four positions apart in sequence — a standard proxy for tertiary packing density. The bounding box is the smallest axis-aligned box enclosing all Cα atoms.

InterPro / GO / CATH / organism. The annotation block draws on four external resources. InterPro: which protein families and domains the sequence belongs to. GO: standardized terms for what the protein does, what process it participates in, and where in the cell it acts. CATH: which structural fold it has in the CATH hierarchy. Organism: the species of origin.

mmCIF coordinates. The mmCIF block holds the 3D Cartesian coordinates of each backbone atom (N, Cα, C, O) in ångströms. mmCIF is the PDB's canonical archive format — a tagged-loop text representation of the atomic model.

pLDDT. pLDDT is the predicted lDDT-Cα score: AlphaFold's confidence that the local environment of each residue (all inter-atomic distances within 15 Å) is correctly placed. It is a per-residue number between 0 and 100, with higher meaning more reliable.

Backbone torsions (φ/ψ). φ (phi) and ψ (psi) are the two rotatable backbone dihedrals per residue: φ is the C(i-1)–N–Cα–C torsion, ψ is the N–Cα–C–N(i+1) torsion, both in degrees on (−180°, 180°]. α-helical residues cluster near (−60°, −45°); β-strand residues near (−120°, +130°). A Ramachandran plot is simply a scatter of (φ, ψ) for every residue.

B-factor. For experimental (PDB) structures, the B-factor (temperature factor) quantifies the positional spread of each atom in the crystal — a combination of thermal vibration and static disorder — in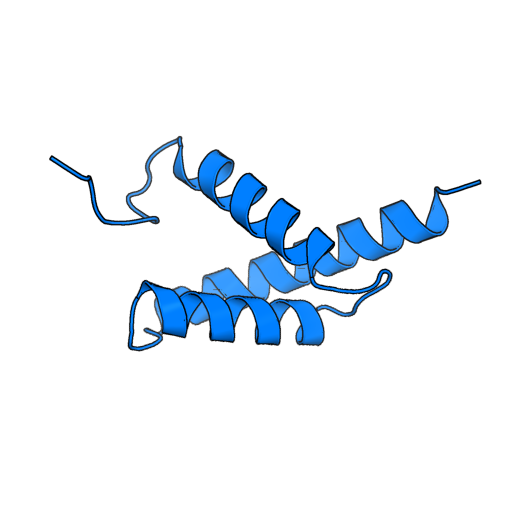 units of Å². High B-factors mark flexible loops or poorly resolved regions; low B-factors mark the rigid, well-ordered core.

Secondary structure (3-state, P-SEA). SS3 is a coarse helix/strand/coil call (letters a/b/c) made by the P-SEA algorithm from inter-Cα distances and dihedrals. It is less detailed than DSSP but needs only Cα positions.

Predicted aligned error. Predicted aligned error is AlphaFold's pairwise confidence. Unlike pLDDT (per-residue), PAE is per-residue-pair and captures whether two parts of the structure are correctly placed relative to each other. Units are ångströms of expected positional error.

Solvent-accessible surface area. Solvent-accessible surface area (SASA) is the area in Å² traced out by the centre of a 1.4 Å probe sphere (a water molecule) rolled over the protein's van der Waals surface (Shrake–Rupley / Lee–Richards construction). Buried residues have near-zero SASA; fully exposed residues can exceed 200 Å². The total SASA scales roughly with the number of surface residues.

Secondary structure (8-state, DSSP). The SS8 string is DSSP's per-residue secondary-structure call. α-helix (H) means an i→i+4 H-bond ladder; β-strand (E) means the residue participates in a β-sheet; 3₁₀ (G) and π (I) are tighter and wider helices; T/S are turns/bends; '-' is loop.

Rendered structure images. Structure images are PyMOL renders from six orthogonal camera directions. Cartoon representation draws helices as coils and strands as arrows; sticks shows the backbone as bonds; surface shows the solvent-excluded envelope. Rainbow coloring maps sequence position to hue (blue→red, N→C); chain coloring assigns a distinct color per polypeptide.

Sequence. The amino-acid sequence is the protein's primary structure: the linear order of residues from the N-terminus to the C-terminus, written in one-letter code. Everything else here — the 3D coordinates, the secondary structure, the domain annotations — is ultimately a consequence of this string.

Contact-map, Ramachandran, and PAE plots. Three diagnostic plots accompany the record. The Cα contact map visualizes the tertiary structure as a 2D adjacency matrix (8 Å cutoff, sequence-local contacts suppressed). The Ramachandran plot shows the distribution of backbone (φ, ψ) torsions, with points in the α and β basins reflecting secondary structure content. The PAE plot shows AlphaFold's inter-residue confidence as a color matrix.